Protein AF-A0A962F8U7-F1 (afdb_monomer)

Foldseek 3Di:
DDDFAFDDVPDFPLNVCVVVVHDQQWWKWFPDPPKIWIWGFHDRDPRWTWIWTQDIPNHGDPDTDIDGDGPHRTGMDTDD

Secondary structure (DSSP, 8-state):
-PPPEEPPTT--HHHHHHHTT--TT-EEEE--TT--EEEEEEEE-SS-EEEEEEEETTEEPSSPPEEE----SSEEEEE-

Sequence (80 aa):
MADAIRMEAGETSAVFCRRMGWKEGDKIESPTEGAHSVLEIITLHDHVVRAREIAWNGNPLKSPQVCSWALSYRAWRAVQ

pLDDT: mean 79.65, std 10.55, range [45.62, 91.75]

Nearest PDB structures (foldseek):
  1y71-assembly1_A  TM=6.176E-01  e=4.204E-01  Bacillus cereus
  3fb9-assembly1_B  TM=6.114E-01  e=4.204E-01  Streptococcus pneumoniae TIGR4
  3fb9-assembly1_A  TM=6.175E-01  e=6.520E-01  Streptococcus pneumoniae TIGR4
  1y71-assembly1_B  TM=4.964E-01  e=8.119E-01  Bacillus cereus

Solvent-accessible surface area (backbone atoms only — not comparable to full-atom values): 4630 Å² total; per-residue (Å²): 130,85,72,66,47,60,61,58,93,90,59,49,47,26,54,49,35,54,77,71,69,56,52,66,74,41,36,37,32,29,82,50,93,94,54,34,43,31,31,34,31,69,37,76,45,92,82,43,35,31,27,24,46,45,24,50,69,88,40,70,47,94,73,55,57,78,41,81,49,77,66,52,83,54,35,38,33,80,58,131

Mean predicted aligned error: 6.2 Å

Structure (mmCIF, N/CA/C/O backbone):
data_AF-A0A962F8U7-F1
#
_entry.id   AF-A0A962F8U7-F1
#
loop_
_atom_site.group_PDB
_atom_site.id
_atom_site.type_symbol
_atom_site.label_atom_id
_atom_site.label_alt_id
_atom_site.label_comp_id
_atom_site.label_asym_id
_atom_site.label_entity_id
_atom_site.label_seq_id
_atom_site.pdbx_PDB_ins_code
_atom_site.Cartn_x
_atom_site.Cartn_y
_atom_site.Cartn_z
_atom_site.occupancy
_atom_site.B_iso_or_equiv
_atom_site.auth_seq_id
_atom_site.auth_comp_id
_atom_site.auth_asym_id
_atom_site.auth_atom_id
_atom_site.pdbx_PDB_model_num
ATOM 1 N N . MET A 1 1 ? 6.062 -14.211 11.771 1.00 45.62 1 MET A N 1
ATOM 2 C CA . MET A 1 1 ? 6.242 -12.746 11.678 1.00 45.62 1 MET A CA 1
ATOM 3 C C . MET A 1 1 ? 6.499 -12.443 10.217 1.00 45.62 1 MET A C 1
ATOM 5 O O . MET A 1 1 ? 7.375 -13.086 9.662 1.00 45.62 1 MET A O 1
ATOM 9 N N . ALA A 1 2 ? 5.695 -11.599 9.569 1.00 52.16 2 ALA A N 1
ATOM 10 C CA . ALA A 1 2 ? 5.955 -11.231 8.178 1.00 52.16 2 ALA A CA 1
ATOM 11 C C . ALA A 1 2 ? 7.175 -10.300 8.139 1.00 52.16 2 ALA A C 1
ATOM 13 O O . ALA A 1 2 ? 7.139 -9.220 8.736 1.00 52.16 2 ALA A O 1
ATOM 14 N N . ASP A 1 3 ? 8.252 -10.751 7.497 1.00 60.38 3 ASP A N 1
ATOM 15 C CA . ASP A 1 3 ? 9.439 -9.942 7.237 1.00 60.38 3 ASP A CA 1
ATOM 16 C C . ASP A 1 3 ? 9.055 -8.683 6.456 1.00 60.38 3 ASP A C 1
ATOM 18 O O . ASP A 1 3 ? 8.246 -8.720 5.527 1.00 60.38 3 ASP A O 1
ATOM 22 N N . ALA A 1 4 ? 9.610 -7.543 6.861 1.00 68.25 4 ALA A N 1
ATOM 23 C CA . ALA A 1 4 ? 9.374 -6.284 6.179 1.00 68.25 4 ALA A CA 1
ATOM 24 C C . ALA A 1 4 ? 10.156 -6.281 4.859 1.00 68.25 4 ALA A C 1
ATOM 26 O O . ALA A 1 4 ? 11.386 -6.352 4.861 1.00 68.25 4 ALA A O 1
ATOM 27 N N . ILE A 1 5 ? 9.451 -6.198 3.732 1.00 76.56 5 ILE A N 1
ATOM 28 C CA . ILE A 1 5 ? 10.057 -6.349 2.406 1.00 76.56 5 ILE A CA 1
ATOM 29 C C . ILE A 1 5 ? 10.315 -4.966 1.817 1.00 76.56 5 ILE A C 1
ATOM 31 O O . ILE A 1 5 ? 9.479 -4.065 1.901 1.00 76.56 5 ILE A O 1
ATOM 35 N N . ARG A 1 6 ? 11.511 -4.782 1.254 1.00 78.50 6 ARG A N 1
ATOM 36 C CA . ARG A 1 6 ? 11.926 -3.533 0.609 1.00 78.50 6 ARG A CA 1
ATOM 37 C C . ARG A 1 6 ? 11.657 -3.584 -0.891 1.00 78.50 6 ARG A C 1
ATOM 39 O O . ARG A 1 6 ? 11.682 -4.652 -1.507 1.00 78.50 6 ARG A O 1
ATOM 46 N N . MET A 1 7 ? 11.433 -2.406 -1.458 1.00 78.38 7 MET A N 1
ATOM 47 C CA . MET A 1 7 ? 11.407 -2.211 -2.903 1.00 78.38 7 MET A CA 1
ATOM 48 C C . MET A 1 7 ? 12.806 -2.313 -3.499 1.00 78.38 7 MET A C 1
ATOM 50 O O . MET A 1 7 ? 13.781 -1.865 -2.889 1.00 78.38 7 MET A O 1
ATOM 54 N N . GLU A 1 8 ? 12.892 -2.885 -4.696 1.00 80.75 8 GLU A N 1
ATOM 55 C CA . GLU A 1 8 ? 14.140 -2.940 -5.457 1.00 80.75 8 GLU A CA 1
ATOM 56 C C . GLU A 1 8 ? 14.453 -1.583 -6.108 1.00 80.75 8 GLU A C 1
ATOM 58 O O . GLU A 1 8 ? 13.568 -0.768 -6.378 1.00 80.75 8 GLU A O 1
ATOM 63 N N . ALA A 1 9 ? 15.736 -1.312 -6.362 1.00 73.38 9 ALA A N 1
ATOM 64 C CA . ALA A 1 9 ? 16.148 -0.071 -7.012 1.00 73.38 9 ALA A CA 1
ATOM 65 C C . ALA A 1 9 ? 15.580 0.002 -8.443 1.00 73.38 9 ALA A C 1
ATOM 67 O O . ALA A 1 9 ? 15.867 -0.857 -9.272 1.00 73.38 9 ALA A O 1
ATOM 68 N N . GLY A 1 10 ? 14.782 1.035 -8.731 1.00 74.50 10 GLY A N 1
ATOM 69 C CA . GLY A 1 10 ? 14.095 1.207 -10.020 1.00 74.50 10 GLY A CA 1
ATOM 70 C C . GLY A 1 10 ? 12.714 0.543 -10.107 1.00 74.50 10 GLY A C 1
ATOM 71 O O . GLY A 1 10 ? 12.015 0.733 -11.101 1.00 74.50 10 GLY A O 1
ATOM 72 N N . GLU A 1 11 ? 12.283 -0.183 -9.071 1.00 82.62 11 GLU A N 1
ATOM 73 C CA . GLU A 1 11 ? 10.932 -0.739 -8.984 1.00 82.62 11 GLU A CA 1
ATOM 74 C C . GLU A 1 11 ? 9.910 0.378 -8.719 1.00 82.62 11 GLU A C 1
ATOM 76 O O . GLU A 1 11 ? 10.106 1.244 -7.864 1.00 82.62 11 GLU A O 1
ATOM 81 N N . THR A 1 12 ? 8.789 0.370 -9.446 1.00 84.94 12 THR A N 1
ATOM 82 C CA . THR A 1 12 ? 7.679 1.293 -9.166 1.00 84.94 12 THR A CA 1
ATOM 83 C C . THR A 1 12 ? 6.810 0.745 -8.039 1.00 84.94 12 THR A C 1
ATOM 85 O O . THR A 1 12 ? 6.664 -0.468 -7.888 1.00 84.94 12 THR A O 1
ATOM 88 N N . SER A 1 13 ? 6.157 1.622 -7.273 1.00 83.75 13 SER A N 1
ATOM 89 C CA . SER A 1 13 ? 5.273 1.197 -6.179 1.00 83.75 13 SER A CA 1
ATOM 90 C C . SER A 1 13 ? 4.146 0.266 -6.652 1.00 83.75 13 SER A C 1
ATOM 92 O O . SER A 1 13 ? 3.750 -0.630 -5.916 1.00 83.75 13 SER A O 1
ATOM 94 N N . ALA A 1 14 ? 3.659 0.427 -7.889 1.00 85.31 14 ALA A N 1
ATOM 95 C CA . ALA A 1 14 ? 2.634 -0.447 -8.461 1.00 85.31 14 ALA A CA 1
ATOM 96 C C . ALA A 1 14 ? 3.157 -1.868 -8.726 1.00 85.31 14 ALA A C 1
ATOM 98 O O . ALA A 1 14 ? 2.481 -2.847 -8.404 1.00 85.31 14 ALA A O 1
ATOM 99 N N . VAL A 1 15 ? 4.373 -1.989 -9.272 1.00 87.75 15 VAL A N 1
ATOM 100 C CA . VAL A 1 15 ? 5.042 -3.286 -9.476 1.00 87.75 15 VAL A CA 1
ATOM 101 C C . VAL A 1 15 ? 5.305 -3.962 -8.135 1.00 87.75 15 VAL A C 1
ATOM 103 O O . VAL A 1 15 ? 4.994 -5.142 -7.982 1.00 87.75 15 VAL A O 1
ATOM 106 N N . PHE A 1 16 ? 5.763 -3.197 -7.144 1.00 86.94 16 PHE A N 1
ATOM 107 C CA . PHE A 1 16 ? 5.976 -3.700 -5.795 1.00 86.94 16 PHE A CA 1
ATOM 108 C C . PHE A 1 16 ? 4.693 -4.258 -5.168 1.00 86.94 16 PHE A C 1
ATOM 110 O O . PHE A 1 16 ? 4.677 -5.409 -4.737 1.00 86.94 16 PHE A O 1
ATOM 117 N N . CYS A 1 17 ? 3.590 -3.496 -5.181 1.00 87.19 17 CYS A N 1
ATOM 118 C CA . CYS A 1 17 ? 2.299 -3.969 -4.671 1.00 87.19 17 CYS A CA 1
ATOM 119 C C . CYS A 1 17 ? 1.860 -5.276 -5.346 1.00 87.19 17 CYS A C 1
ATOM 121 O O . CYS A 1 17 ? 1.427 -6.202 -4.666 1.00 87.19 17 CYS A O 1
ATOM 123 N N . ARG A 1 18 ? 2.024 -5.385 -6.671 1.00 87.56 18 ARG A N 1
ATOM 124 C CA . ARG A 1 18 ? 1.678 -6.598 -7.431 1.00 87.56 18 ARG A CA 1
ATOM 125 C C . ARG A 1 18 ? 2.545 -7.789 -7.058 1.00 87.56 18 ARG A C 1
ATOM 127 O O . ARG A 1 18 ? 2.013 -8.875 -6.851 1.00 87.56 18 ARG A O 1
ATOM 134 N N . ARG A 1 19 ? 3.860 -7.589 -6.939 1.00 88.88 19 ARG A N 1
ATOM 135 C CA . ARG A 1 19 ? 4.808 -8.620 -6.495 1.00 88.88 19 ARG A CA 1
ATOM 136 C C . ARG A 1 19 ? 4.468 -9.126 -5.095 1.00 88.88 19 ARG A C 1
ATOM 138 O O . ARG A 1 19 ? 4.588 -10.316 -4.828 1.00 88.88 19 ARG A O 1
ATOM 145 N N . MET A 1 20 ? 4.002 -8.227 -4.233 1.00 87.81 20 MET A N 1
ATOM 146 C CA . MET A 1 20 ? 3.543 -8.532 -2.881 1.00 87.81 20 MET A CA 1
ATOM 147 C C . MET A 1 20 ? 2.141 -9.156 -2.818 1.00 87.81 20 MET A C 1
ATOM 149 O O . MET A 1 20 ? 1.721 -9.592 -1.748 1.00 87.81 20 MET A O 1
ATOM 153 N N . GLY A 1 21 ? 1.415 -9.214 -3.939 1.00 89.50 21 GLY A N 1
ATOM 154 C CA . GLY A 1 21 ? 0.034 -9.696 -3.988 1.00 89.50 21 GLY A CA 1
ATOM 155 C C . GLY A 1 21 ? -0.978 -8.752 -3.333 1.00 89.50 21 GLY A C 1
ATOM 156 O O . GLY A 1 21 ? -2.093 -9.179 -3.040 1.00 89.50 21 GLY A O 1
ATOM 157 N N . TRP A 1 22 ? -0.602 -7.493 -3.093 1.00 90.75 22 TRP A N 1
ATOM 158 C CA . TRP A 1 22 ? -1.478 -6.494 -2.491 1.00 90.75 22 TRP A CA 1
ATOM 159 C C . TRP A 1 22 ? -2.473 -5.931 -3.499 1.00 90.75 22 TRP A C 1
ATOM 161 O O . TRP A 1 22 ? -2.150 -5.716 -4.670 1.00 90.75 22 TRP A O 1
ATOM 171 N N . LYS A 1 23 ? -3.680 -5.648 -3.018 1.00 90.69 23 LYS A N 1
ATOM 172 C CA . LYS A 1 23 ? -4.812 -5.146 -3.803 1.00 90.69 23 LYS A CA 1
ATOM 173 C C . LYS A 1 23 ? -5.475 -3.946 -3.134 1.00 90.69 23 LYS A C 1
ATOM 175 O O . LYS A 1 23 ? -5.172 -3.579 -2.003 1.00 90.69 23 LYS A O 1
ATOM 180 N N . GLU A 1 24 ? -6.394 -3.321 -3.858 1.00 91.44 24 GLU A N 1
ATOM 181 C CA . GLU A 1 24 ? -7.254 -2.272 -3.310 1.00 91.44 24 GLU A CA 1
ATOM 182 C C . GLU A 1 24 ? -8.026 -2.794 -2.087 1.00 91.44 24 GLU A C 1
ATOM 184 O O . GLU A 1 24 ? -8.558 -3.906 -2.098 1.00 91.44 24 GLU A O 1
ATOM 189 N N . GLY A 1 25 ? -8.049 -1.996 -1.022 1.00 89.50 25 GLY A N 1
ATOM 190 C CA . GLY A 1 25 ? -8.581 -2.346 0.294 1.00 89.50 25 GLY A CA 1
ATOM 191 C C . GLY A 1 25 ? -7.557 -2.959 1.254 1.00 89.50 25 GLY A C 1
ATOM 192 O O . GLY A 1 25 ? -7.800 -2.959 2.462 1.00 89.50 25 GLY A O 1
ATOM 193 N N . ASP A 1 26 ? -6.406 -3.435 0.766 1.00 91.75 26 ASP A N 1
ATOM 194 C CA . ASP A 1 26 ? -5.373 -3.970 1.653 1.00 91.75 26 ASP A CA 1
ATOM 195 C C . ASP A 1 26 ? -4.720 -2.855 2.474 1.00 91.75 26 ASP A C 1
ATOM 197 O O . ASP A 1 26 ? -4.547 -1.713 2.030 1.00 91.75 26 ASP A O 1
ATOM 201 N N . LYS A 1 27 ? -4.318 -3.221 3.692 1.00 91.06 27 LYS A N 1
ATOM 202 C CA . LYS A 1 27 ? -3.606 -2.347 4.619 1.00 91.06 27 LYS A CA 1
ATOM 203 C C . LYS A 1 27 ? -2.144 -2.753 4.676 1.00 91.06 27 LYS A C 1
ATOM 205 O O . LYS A 1 27 ? -1.821 -3.929 4.837 1.00 91.06 27 LYS A O 1
ATOM 210 N N . ILE A 1 28 ? -1.264 -1.770 4.573 1.00 88.81 28 ILE A N 1
ATOM 211 C CA . ILE A 1 28 ? 0.183 -1.954 4.610 1.00 88.81 28 ILE A CA 1
ATOM 212 C C . ILE A 1 28 ? 0.795 -1.007 5.627 1.00 88.81 28 ILE A C 1
ATOM 214 O O . ILE A 1 28 ? 0.326 0.113 5.808 1.00 88.81 28 ILE A O 1
ATOM 218 N N . GLU A 1 29 ? 1.856 -1.440 6.289 1.00 87.44 29 GLU A N 1
ATOM 219 C CA . GLU A 1 2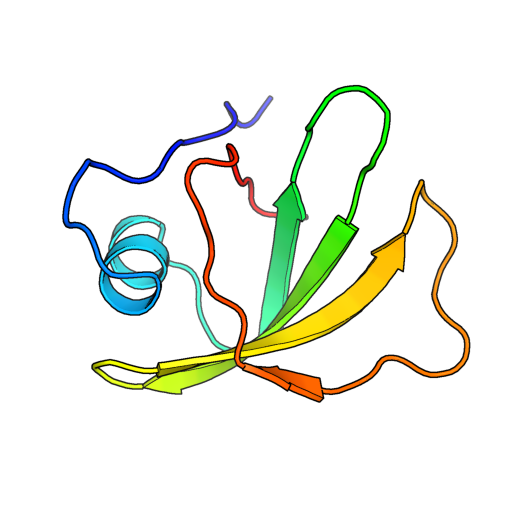9 ? 2.557 -0.620 7.268 1.00 87.44 29 GLU A CA 1
ATOM 220 C C . GLU A 1 29 ? 4.055 -0.547 6.997 1.00 87.44 29 GLU A C 1
ATOM 222 O O . GLU A 1 29 ? 4.669 -1.501 6.512 1.00 87.44 29 GLU A O 1
ATOM 227 N N . SER A 1 30 ? 4.636 0.602 7.337 1.00 82.56 30 SER A N 1
ATOM 228 C CA . SER A 1 30 ? 6.076 0.842 7.291 1.00 82.56 30 SER A CA 1
ATOM 229 C C . SER A 1 30 ? 6.660 0.711 8.702 1.00 82.56 30 SER A C 1
ATOM 231 O O . SER A 1 30 ? 6.315 1.523 9.562 1.00 82.56 30 SER A O 1
ATOM 233 N N . PRO A 1 31 ? 7.56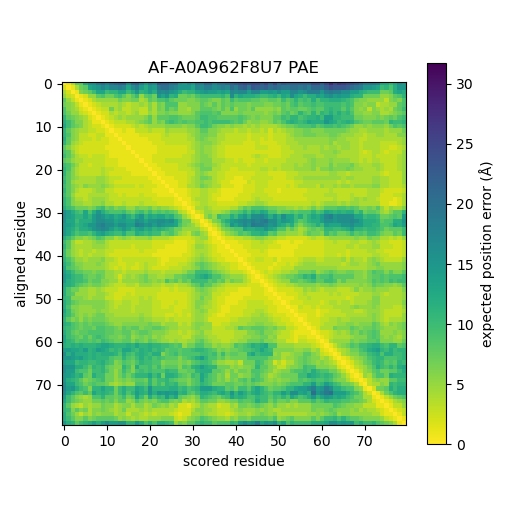8 -0.242 8.983 1.00 68.44 31 PRO A N 1
ATOM 234 C CA . PRO A 1 31 ? 8.138 -0.452 10.309 1.00 68.44 31 PRO A CA 1
ATOM 235 C C . PRO A 1 31 ? 9.381 0.418 10.568 1.00 68.44 31 PRO A C 1
ATOM 237 O O . PRO A 1 31 ? 10.292 -0.009 11.267 1.00 68.44 31 PRO A O 1
ATOM 240 N N . THR A 1 32 ? 9.481 1.609 9.968 1.00 61.34 32 THR A N 1
ATOM 241 C CA . THR A 1 32 ? 10.677 2.461 10.118 1.00 61.34 32 THR A CA 1
ATOM 242 C C . THR A 1 32 ? 10.842 2.912 11.572 1.00 61.34 32 THR A C 1
ATOM 244 O O . THR A 1 32 ? 9.861 3.314 12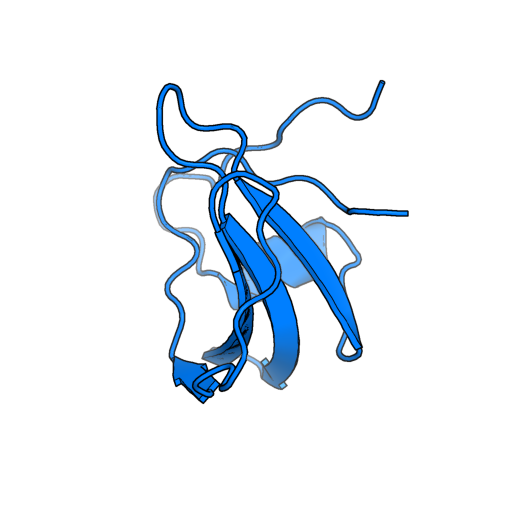.197 1.00 61.34 32 THR A O 1
ATOM 247 N N . GLU A 1 33 ? 12.071 2.883 12.102 1.00 55.16 33 GLU A N 1
ATOM 248 C CA . GLU A 1 33 ? 12.370 3.348 13.463 1.00 55.16 33 GLU A CA 1
ATOM 249 C C . GLU A 1 33 ? 11.873 4.790 13.668 1.00 55.16 33 GLU A C 1
ATOM 251 O O . GLU A 1 33 ? 12.302 5.720 12.986 1.00 55.16 33 GLU A O 1
ATOM 256 N N . GLY A 1 34 ? 10.925 4.959 14.597 1.00 57.22 34 GLY A N 1
ATOM 257 C CA . GLY A 1 34 ? 10.396 6.255 15.035 1.00 57.22 34 GLY A CA 1
ATOM 258 C C . GLY A 1 34 ? 9.121 6.748 14.335 1.00 57.22 34 GLY A C 1
ATOM 259 O O . GLY A 1 34 ? 8.483 7.669 14.851 1.00 57.22 34 GLY A O 1
ATOM 260 N N . ALA A 1 35 ? 8.709 6.151 13.209 1.00 65.06 35 ALA A N 1
ATOM 261 C CA . ALA A 1 35 ? 7.484 6.544 12.505 1.00 65.06 35 ALA A CA 1
ATOM 262 C C . ALA A 1 35 ? 6.808 5.358 11.795 1.00 65.06 35 ALA A C 1
ATOM 264 O O . ALA A 1 35 ? 7.211 4.953 10.702 1.00 65.06 35 ALA A O 1
ATOM 265 N N . HIS A 1 36 ? 5.733 4.849 12.401 1.00 78.38 36 HIS A N 1
ATOM 266 C CA . HIS A 1 36 ? 4.893 3.787 11.850 1.00 78.38 36 HIS A CA 1
ATOM 267 C C . HIS A 1 36 ? 3.677 4.382 11.146 1.00 78.38 36 HIS A C 1
ATOM 269 O O . HIS A 1 36 ? 2.744 4.833 11.805 1.00 78.38 36 HIS A O 1
ATOM 275 N N . SER A 1 37 ? 3.665 4.364 9.818 1.00 83.81 37 SER A N 1
ATOM 276 C CA . SER A 1 37 ? 2.486 4.736 9.030 1.00 83.81 37 SER A CA 1
ATOM 277 C C . SER A 1 37 ? 1.759 3.477 8.578 1.00 83.81 37 SER A C 1
ATOM 279 O O . SER A 1 37 ? 2.390 2.587 8.003 1.00 83.81 37 SER A O 1
ATOM 281 N N . VAL A 1 38 ? 0.447 3.424 8.807 1.00 88.38 38 VAL A N 1
ATOM 282 C CA . VAL A 1 38 ? -0.446 2.425 8.211 1.00 88.38 38 VAL A CA 1
ATOM 283 C C . VAL A 1 38 ? -1.195 3.094 7.072 1.00 88.38 38 VAL A C 1
ATOM 285 O O . VAL A 1 38 ? -1.913 4.076 7.277 1.00 88.38 38 VAL A O 1
ATOM 288 N N . LEU A 1 39 ? -1.029 2.551 5.876 1.00 88.31 39 LEU A N 1
ATOM 289 C CA . LEU A 1 39 ? -1.698 2.990 4.667 1.00 88.31 39 LEU A CA 1
ATOM 290 C C . LEU A 1 39 ? -2.744 1.957 4.253 1.00 88.31 39 LEU A C 1
ATOM 292 O O . LEU A 1 39 ? -2.512 0.757 4.350 1.00 88.31 39 LEU A O 1
ATOM 296 N N . GLU A 1 40 ? -3.874 2.421 3.743 1.00 90.88 40 GLU A N 1
ATOM 297 C CA . GLU A 1 40 ? -4.845 1.596 3.025 1.00 90.88 40 GLU A CA 1
ATOM 298 C C . GLU A 1 40 ? -4.757 1.912 1.536 1.00 90.88 40 GLU A C 1
ATOM 300 O O . GLU A 1 40 ? -4.830 3.082 1.142 1.00 90.88 40 GLU A O 1
ATOM 305 N N . ILE A 1 41 ? -4.593 0.880 0.710 1.00 90.81 41 ILE A N 1
ATOM 306 C CA . ILE A 1 41 ? -4.526 1.021 -0.744 1.00 90.81 41 ILE A CA 1
ATOM 307 C C . ILE A 1 41 ? -5.932 1.325 -1.257 1.00 90.81 41 ILE A C 1
ATOM 309 O O . ILE A 1 41 ? -6.836 0.506 -1.145 1.00 90.81 41 ILE A O 1
ATOM 313 N N . ILE A 1 42 ? -6.119 2.506 -1.840 1.00 90.62 42 ILE A N 1
ATOM 314 C CA . ILE A 1 42 ? -7.404 2.939 -2.404 1.00 90.62 42 ILE A CA 1
ATOM 315 C C . ILE A 1 42 ? -7.473 2.631 -3.892 1.00 90.62 42 ILE A C 1
ATOM 317 O O . ILE A 1 42 ? -8.536 2.306 -4.407 1.00 90.62 42 ILE A O 1
ATOM 321 N N . THR A 1 43 ? -6.349 2.761 -4.594 1.00 88.81 43 THR A N 1
ATOM 322 C CA . THR A 1 43 ? -6.297 2.500 -6.031 1.00 88.81 43 THR A CA 1
ATOM 323 C C . THR A 1 43 ? -4.940 1.943 -6.424 1.00 88.81 43 THR A C 1
ATOM 325 O O . THR A 1 43 ? -3.912 2.518 -6.053 1.00 88.81 43 THR A O 1
ATOM 328 N N . LEU A 1 44 ? -4.936 0.861 -7.203 1.00 87.12 44 LEU A N 1
ATOM 329 C CA . LEU A 1 44 ? -3.730 0.226 -7.735 1.00 87.12 44 LEU A CA 1
ATOM 330 C C . LEU A 1 44 ? -3.835 0.087 -9.261 1.00 87.12 44 LEU A C 1
ATOM 332 O O . LEU A 1 44 ? -4.303 -0.918 -9.791 1.00 87.12 44 LEU A O 1
ATOM 336 N N . HIS A 1 45 ? -3.361 1.105 -9.975 1.00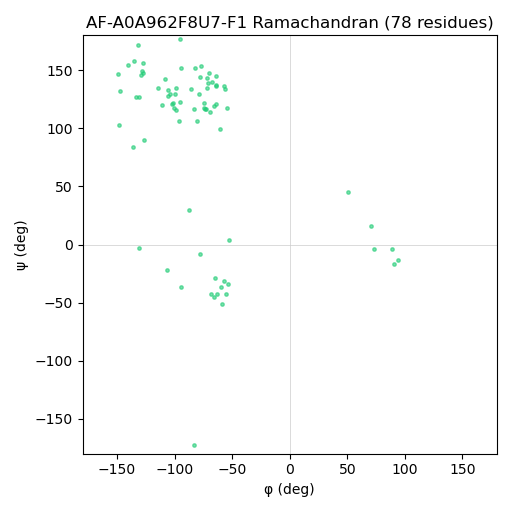 85.38 45 HIS A N 1
ATOM 337 C CA . HIS A 1 45 ? -3.252 1.098 -11.435 1.00 85.38 45 HIS A CA 1
ATOM 338 C C . HIS A 1 45 ? -1.849 0.680 -11.899 1.00 85.38 45 HIS A C 1
ATOM 340 O O . HIS A 1 45 ? -0.942 0.503 -11.090 1.00 85.38 45 HIS A O 1
ATOM 346 N N . ASP A 1 46 ? -1.653 0.570 -13.218 1.00 79.44 46 ASP A N 1
ATOM 347 C CA . ASP A 1 46 ? -0.396 0.116 -13.837 1.00 79.44 46 ASP A CA 1
ATOM 348 C C . ASP A 1 46 ? 0.854 0.870 -13.393 1.00 79.44 46 ASP A C 1
ATOM 350 O O . ASP A 1 46 ? 1.918 0.269 -13.247 1.00 79.44 46 ASP A O 1
ATOM 354 N N . HIS A 1 47 ? 0.717 2.167 -13.126 1.00 77.56 47 HIS A N 1
ATOM 355 C CA . HIS A 1 47 ? 1.838 3.032 -12.759 1.00 77.56 47 HIS A CA 1
ATOM 356 C C . HIS A 1 47 ? 1.574 3.877 -11.514 1.00 77.56 47 HIS A C 1
ATOM 358 O O . HIS A 1 47 ? 2.445 4.629 -11.085 1.00 77.56 47 HIS A O 1
ATOM 364 N N . VAL A 1 48 ? 0.372 3.792 -10.939 1.00 81.06 48 VAL A N 1
ATOM 365 C CA . VAL A 1 48 ? -0.073 4.703 -9.883 1.00 81.06 48 VAL A CA 1
ATOM 366 C C . VAL A 1 48 ? -0.643 3.906 -8.724 1.00 81.06 48 VAL A C 1
ATOM 368 O O . VAL A 1 48 ? -1.567 3.116 -8.902 1.00 81.06 48 VAL A O 1
ATOM 371 N N . VAL A 1 49 ? -0.123 4.186 -7.530 1.00 85.00 49 VAL A N 1
ATOM 372 C CA . VAL A 1 49 ? -0.692 3.728 -6.264 1.00 85.00 49 VAL A CA 1
ATOM 373 C C . VAL A 1 49 ? -1.254 4.940 -5.534 1.00 85.00 49 VAL A C 1
ATOM 375 O O . VAL A 1 49 ? -0.529 5.889 -5.221 1.00 85.00 49 VAL A O 1
ATOM 378 N N . ARG A 1 50 ? -2.559 4.921 -5.267 1.00 87.19 50 ARG A N 1
ATOM 379 C CA . ARG A 1 50 ? -3.189 5.853 -4.331 1.00 87.19 50 ARG A CA 1
ATOM 380 C C . ARG A 1 50 ? -3.465 5.116 -3.044 1.00 87.19 50 ARG A C 1
ATOM 382 O O . ARG A 1 50 ? -4.079 4.051 -3.050 1.00 87.19 50 ARG A O 1
ATOM 389 N N . ALA A 1 51 ? -3.040 5.713 -1.948 1.00 87.94 51 ALA A N 1
ATOM 390 C CA . ALA A 1 51 ? -3.304 5.190 -0.627 1.00 87.94 51 ALA A CA 1
ATOM 391 C C . ALA A 1 51 ? -3.755 6.324 0.291 1.00 87.94 51 ALA A C 1
ATOM 393 O O . ALA A 1 51 ? -3.497 7.504 0.032 1.00 87.94 51 ALA A O 1
ATOM 394 N N . ARG A 1 52 ? -4.449 5.970 1.364 1.00 87.25 52 ARG A N 1
ATOM 395 C CA . ARG A 1 52 ? -4.736 6.901 2.453 1.00 87.25 52 ARG A CA 1
ATOM 396 C C . ARG A 1 52 ? -4.016 6.438 3.698 1.00 87.25 52 ARG A C 1
ATOM 398 O O . ARG A 1 52 ? -4.040 5.253 4.017 1.00 87.25 52 ARG A O 1
ATOM 405 N N . GLU A 1 53 ? -3.379 7.364 4.395 1.00 87.38 53 GLU A N 1
ATOM 406 C CA . GLU A 1 53 ? -2.832 7.064 5.713 1.00 87.38 53 GLU A CA 1
ATOM 407 C C . GLU A 1 53 ? -3.988 6.992 6.706 1.00 87.38 53 GLU A C 1
ATOM 409 O O . GLU A 1 53 ? -4.760 7.941 6.822 1.00 87.38 53 GLU A O 1
ATOM 414 N N . ILE A 1 54 ? -4.142 5.850 7.374 1.00 88.56 54 ILE A N 1
ATOM 415 C CA . ILE A 1 54 ? -5.230 5.598 8.330 1.00 88.56 54 ILE A CA 1
ATOM 416 C C . ILE A 1 54 ? -4.748 5.607 9.777 1.00 88.56 54 ILE A C 1
ATOM 418 O O . ILE A 1 54 ? -5.549 5.826 10.684 1.00 88.56 54 ILE A O 1
ATOM 422 N N . ALA A 1 55 ? -3.453 5.393 10.006 1.00 88.12 55 ALA A N 1
ATOM 423 C CA . ALA A 1 55 ? -2.856 5.471 11.328 1.00 88.12 55 ALA A CA 1
AT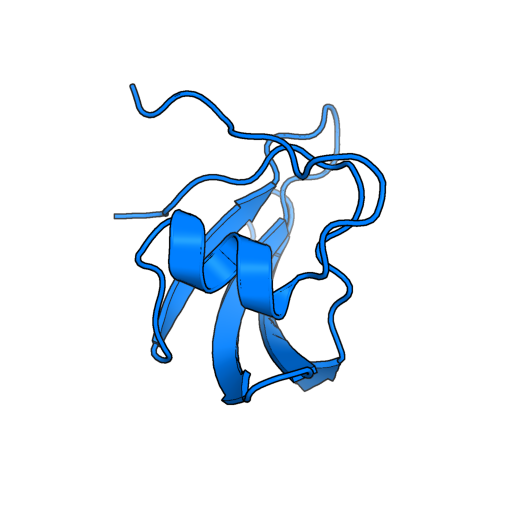OM 424 C C . ALA A 1 55 ? -1.405 5.938 11.243 1.00 88.12 55 ALA A C 1
ATOM 426 O O . ALA A 1 55 ? -0.685 5.582 10.311 1.00 88.12 55 ALA A O 1
ATOM 427 N N . TRP A 1 56 ? -0.980 6.681 12.260 1.00 85.62 56 TRP A N 1
ATOM 428 C CA . TRP A 1 56 ? 0.400 7.105 12.444 1.00 85.62 56 TRP A CA 1
ATOM 429 C C . TRP A 1 56 ? 0.828 6.856 13.892 1.00 85.62 56 TRP A C 1
ATOM 431 O O . TRP A 1 56 ? 0.139 7.250 14.833 1.00 85.62 56 TRP A O 1
ATOM 441 N N . ASN A 1 57 ? 1.947 6.158 14.084 1.00 83.88 57 ASN A N 1
ATOM 442 C CA . ASN A 1 57 ? 2.466 5.746 15.391 1.00 83.88 57 ASN A CA 1
ATOM 443 C C . ASN A 1 57 ? 1.411 5.052 16.268 1.00 83.88 57 ASN A C 1
ATOM 445 O O . ASN A 1 57 ? 1.246 5.377 17.441 1.00 83.88 57 ASN A O 1
ATOM 449 N N . GLY A 1 58 ? 0.652 4.127 15.672 1.00 82.25 58 GLY A N 1
ATOM 450 C CA . GLY A 1 58 ? -0.416 3.381 16.350 1.00 82.25 58 GLY A CA 1
ATOM 451 C C . GLY A 1 58 ? -1.683 4.193 16.639 1.00 82.25 58 GLY A C 1
ATOM 452 O O . GLY A 1 58 ? -2.673 3.626 17.093 1.00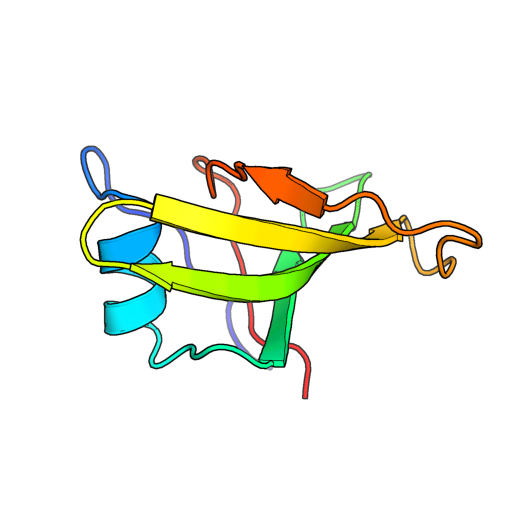 82.25 58 GLY A O 1
ATOM 453 N N . ASN A 1 59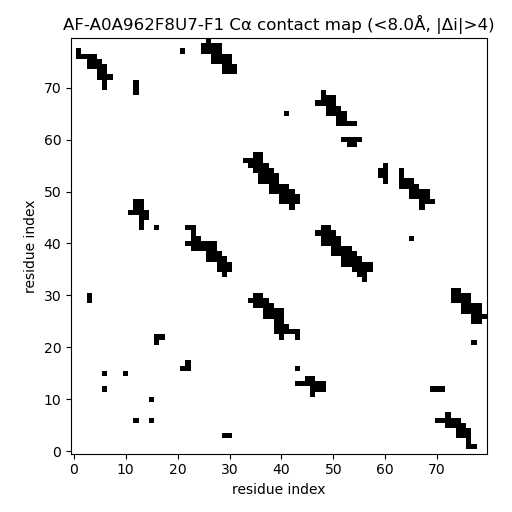 ? -1.693 5.495 16.344 1.00 85.69 59 ASN A N 1
ATOM 454 C CA . ASN A 1 59 ? -2.855 6.347 16.543 1.00 85.69 59 ASN A CA 1
ATOM 455 C C . ASN A 1 59 ? -3.647 6.460 15.233 1.00 85.69 59 ASN A C 1
ATOM 457 O O . ASN A 1 59 ? -3.084 6.901 14.227 1.00 85.69 59 ASN A O 1
ATOM 461 N N . PRO A 1 60 ? -4.939 6.091 15.212 1.00 85.31 60 PRO A N 1
ATOM 462 C CA . PRO A 1 60 ? -5.773 6.269 14.033 1.00 85.31 60 PRO A CA 1
ATOM 463 C C . PRO A 1 60 ? -5.941 7.759 13.717 1.00 85.31 60 PRO A C 1
ATOM 465 O O . PRO A 1 60 ? -6.185 8.584 14.603 1.00 85.31 60 PRO A O 1
ATOM 468 N N . LEU A 1 61 ? -5.829 8.110 12.439 1.00 84.81 61 LEU A N 1
ATOM 469 C CA . LEU A 1 61 ? -6.019 9.480 11.981 1.00 84.81 61 LEU A CA 1
ATOM 470 C C . LEU A 1 61 ? -7.517 9.796 11.900 1.00 84.81 61 LEU A C 1
ATOM 472 O O . LEU A 1 61 ? -8.284 9.065 11.278 1.00 84.81 61 LEU A O 1
ATOM 476 N N . LYS A 1 62 ? -7.940 10.916 12.502 1.00 80.44 62 LYS A N 1
ATOM 477 C CA . LYS A 1 62 ? -9.351 11.358 12.486 1.00 80.44 62 LYS A CA 1
ATOM 478 C C . LYS A 1 62 ? -9.849 11.724 11.083 1.00 80.44 62 LYS A C 1
ATOM 480 O O . LYS A 1 62 ? -11.032 11.569 10.803 1.00 80.44 62 LYS A O 1
ATOM 485 N N . SER A 1 63 ? -8.942 12.184 10.222 1.00 79.56 63 SER A N 1
ATOM 486 C CA . SER A 1 63 ? -9.2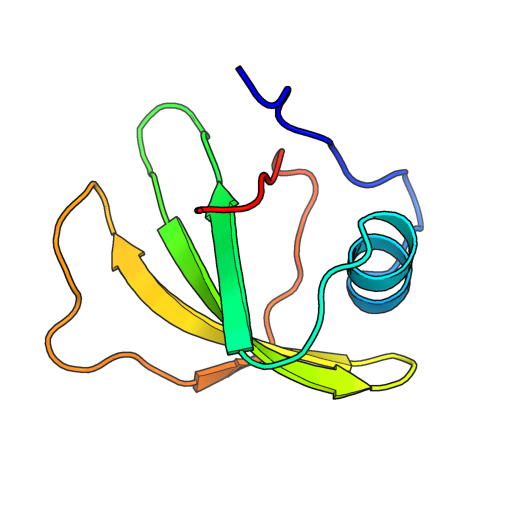25 12.569 8.837 1.00 79.56 63 SER A CA 1
ATOM 487 C C . SER A 1 63 ? -8.132 12.013 7.921 1.00 79.56 63 SER A C 1
ATOM 489 O O . SER A 1 63 ? -7.160 12.720 7.644 1.00 79.56 63 SER A O 1
ATOM 491 N N . PRO A 1 64 ? -8.242 10.746 7.483 1.00 76.88 64 PRO A N 1
ATOM 492 C CA . PRO A 1 64 ? -7.259 10.136 6.597 1.00 76.88 64 PRO A CA 1
ATOM 493 C C . PRO A 1 64 ? -7.277 10.844 5.235 1.00 76.88 64 PRO A C 1
ATOM 495 O O . PRO A 1 64 ? -8.302 10.866 4.551 1.00 76.88 64 PRO A O 1
ATOM 498 N N . GLN A 1 65 ? -6.154 11.443 4.837 1.00 73.75 65 GLN A N 1
ATOM 499 C CA . GLN A 1 65 ? -6.033 12.090 3.530 1.00 73.75 65 GLN A CA 1
ATOM 500 C C . GLN A 1 65 ? -5.639 11.068 2.461 1.00 73.75 65 GLN A C 1
ATOM 502 O O . GLN A 1 65 ? -4.733 10.257 2.661 1.00 73.75 65 GLN A O 1
ATOM 507 N N . VAL A 1 66 ? -6.325 11.114 1.315 1.00 75.44 66 VAL A N 1
ATOM 508 C CA . VAL A 1 66 ? -5.960 10.329 0.130 1.00 75.44 66 VAL A CA 1
ATOM 509 C C . VAL A 1 66 ? -4.867 11.083 -0.615 1.00 75.44 66 VAL A C 1
ATOM 511 O O . VAL A 1 66 ? -5.113 12.171 -1.134 1.00 75.44 66 VAL A O 1
ATOM 514 N N . CYS A 1 67 ? -3.683 10.488 -0.709 1.00 67.38 67 CYS A N 1
ATOM 515 C CA . CYS A 1 67 ? -2.552 11.060 -1.432 1.00 67.38 67 CYS A CA 1
ATOM 516 C C . CYS A 1 67 ? -2.003 10.045 -2.443 1.00 67.38 67 CYS A C 1
ATOM 518 O O . CYS A 1 67 ? -2.174 8.830 -2.304 1.00 67.38 67 CYS A O 1
ATOM 520 N N . SER A 1 68 ? -1.328 10.537 -3.481 1.00 67.62 68 SER A N 1
ATOM 521 C CA . SER A 1 68 ? -0.463 9.677 -4.292 1.00 67.62 68 SER A CA 1
ATOM 522 C C . SER A 1 68 ? 0.739 9.299 -3.434 1.00 67.62 68 SER A C 1
ATOM 524 O O . SER A 1 68 ? 1.518 10.174 -3.055 1.00 67.62 68 SER A O 1
ATOM 526 N N . TRP A 1 69 ? 0.875 8.018 -3.100 1.00 69.69 69 TRP A N 1
ATOM 527 C CA . TRP A 1 69 ? 1.982 7.543 -2.277 1.00 69.69 69 TRP A CA 1
ATOM 528 C C . TRP A 1 69 ? 3.036 6.894 -3.158 1.00 69.69 69 TRP A C 1
ATOM 530 O O . TRP A 1 69 ? 2.774 5.909 -3.846 1.00 69.69 69 TRP A O 1
ATOM 540 N N . ALA A 1 70 ? 4.253 7.425 -3.087 1.00 67.56 70 ALA A N 1
ATOM 541 C CA . ALA A 1 70 ? 5.426 6.660 -3.457 1.00 67.56 70 ALA A CA 1
ATOM 542 C C . ALA A 1 70 ? 5.768 5.767 -2.262 1.00 67.56 70 ALA A C 1
ATOM 544 O O . ALA A 1 70 ? 6.262 6.246 -1.235 1.00 67.56 70 ALA A O 1
ATOM 545 N N . LEU A 1 71 ? 5.490 4.468 -2.388 1.00 69.00 71 LEU A N 1
ATOM 546 C CA . LEU A 1 71 ? 6.142 3.468 -1.552 1.00 69.00 71 LEU A CA 1
ATOM 547 C C . LEU A 1 71 ? 7.632 3.623 -1.880 1.00 69.00 71 LEU A C 1
ATOM 549 O O . LEU A 1 71 ? 8.072 3.323 -2.981 1.00 69.00 71 LEU A O 1
ATOM 553 N N . SER A 1 72 ? 8.360 4.326 -1.021 1.00 65.62 72 SER A N 1
ATOM 554 C CA . SER A 1 72 ? 9.791 4.600 -1.185 1.00 65.62 72 SER A CA 1
ATOM 555 C C . SER A 1 72 ? 10.598 3.407 -0.660 1.00 65.62 72 SER A C 1
ATOM 557 O O . SER A 1 72 ? 10.008 2.404 -0.265 1.00 65.62 72 SER A O 1
ATOM 559 N N . TYR A 1 73 ? 11.930 3.527 -0.572 1.00 59.62 73 TYR A N 1
ATOM 560 C CA . TYR A 1 73 ? 12.882 2.537 -0.017 1.00 59.62 73 TYR A CA 1
ATOM 561 C C . TYR A 1 73 ? 12.585 2.014 1.407 1.00 59.62 73 TYR A C 1
ATOM 563 O O . TYR A 1 73 ? 13.379 1.268 1.985 1.00 59.62 73 TYR A O 1
ATOM 571 N N . ARG A 1 74 ? 11.467 2.420 2.011 1.00 67.31 74 ARG A N 1
ATOM 572 C CA . ARG A 1 74 ? 10.983 1.881 3.274 1.00 67.31 74 ARG A CA 1
ATOM 573 C C . ARG A 1 74 ? 10.635 0.408 3.094 1.00 67.31 74 ARG A C 1
ATOM 575 O O . ARG A 1 74 ? 10.173 -0.027 2.042 1.00 67.31 74 ARG A O 1
ATOM 582 N N . ALA A 1 75 ? 10.888 -0.363 4.142 1.00 74.62 75 ALA A N 1
ATOM 583 C CA . ALA A 1 75 ? 10.350 -1.706 4.213 1.00 74.62 75 ALA A CA 1
ATOM 584 C C . ALA A 1 75 ? 8.838 -1.595 4.453 1.00 74.62 75 ALA A C 1
ATOM 586 O O . ALA A 1 75 ? 8.413 -0.742 5.227 1.00 74.62 75 ALA A O 1
ATOM 587 N N . TRP A 1 76 ? 8.039 -2.424 3.798 1.00 83.06 76 TRP A N 1
ATOM 588 C CA . TRP A 1 76 ? 6.589 -2.454 3.971 1.00 83.06 76 TRP A CA 1
ATOM 589 C C . TRP A 1 76 ? 6.140 -3.883 4.264 1.00 83.06 76 TRP A C 1
ATOM 5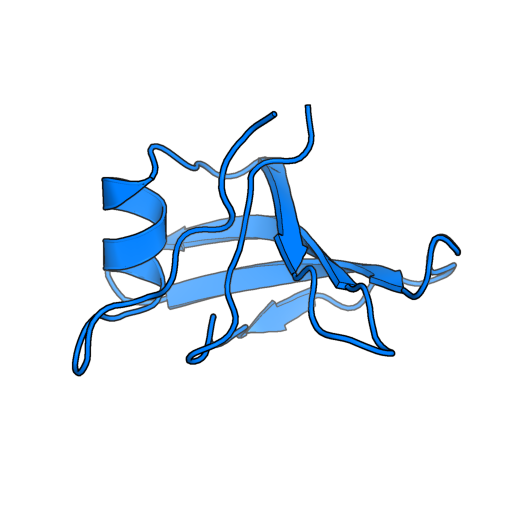91 O O . TRP A 1 76 ? 6.761 -4.846 3.805 1.00 83.06 76 TRP A O 1
ATOM 601 N N . ARG A 1 77 ? 5.058 -4.036 5.028 1.00 84.25 77 ARG A N 1
ATOM 602 C CA . ARG A 1 77 ? 4.426 -5.338 5.282 1.00 84.25 77 ARG A CA 1
ATOM 603 C C . ARG A 1 77 ? 2.907 -5.223 5.279 1.00 84.25 77 ARG A C 1
ATOM 605 O O . ARG A 1 77 ? 2.373 -4.157 5.571 1.00 84.25 77 ARG A O 1
ATOM 612 N N . ALA A 1 78 ? 2.229 -6.324 4.966 1.00 83.62 78 ALA A N 1
ATOM 613 C CA . ALA A 1 78 ? 0.779 -6.411 5.086 1.00 83.62 78 ALA A CA 1
ATOM 614 C C . ALA A 1 78 ? 0.357 -6.357 6.560 1.00 83.62 78 ALA A C 1
ATOM 616 O O . ALA A 1 78 ? 0.988 -6.984 7.414 1.00 83.62 78 ALA A O 1
ATOM 617 N N . VAL A 1 79 ? -0.731 -5.643 6.829 1.00 82.94 79 VAL A N 1
ATOM 618 C CA . VAL A 1 79 ? -1.438 -5.653 8.111 1.00 82.94 79 VAL A CA 1
ATOM 619 C C . VAL A 1 79 ? -2.630 -6.597 7.953 1.00 82.94 79 VAL A C 1
ATOM 621 O O . VAL A 1 79 ? -3.487 -6.345 7.106 1.00 82.94 79 VAL A O 1
ATOM 624 N N . GLN A 1 80 ? -2.644 -7.699 8.711 1.00 62.50 80 GLN A N 1
ATOM 625 C CA . GLN A 1 80 ? -3.773 -8.641 8.754 1.00 62.50 80 GLN A CA 1
ATOM 626 C C . GLN A 1 80 ? -4.912 -8.116 9.629 1.00 62.50 80 GLN A C 1
ATOM 628 O O . GLN A 1 80 ? -4.614 -7.447 10.645 1.00 62.50 80 GLN A O 1
#

Radius of gyration: 11.71 Å; Cα contacts (8 Å, |Δi|>4): 165; chains: 1; bounding box: 26×25×30 Å